Protein AF-A8WLN1-F1 (afdb_monomer_lite)

Foldseek 3Di:
DVVVVVVVVVPDPDAFQEAQEAEQDDPLRNVVSVVVQVVSVVVVHDRHPYDYDDHDDPPPLVVLVVPFDLDLVSLCVSCVVLVVVLVVSLVVCVVPVVVLVVLLVSLGQEYEYAPSNCSSVVSCVSSVHPHYHHDDPDPPVVVSVVSD

Radius of gyration: 19.19 Å; chains: 1; bounding box: 50×28×62 Å

Structure (mmCIF, N/CA/C/O backbone):
data_AF-A8WLN1-F1
#
_entry.id   AF-A8WLN1-F1
#
loop_
_atom_site.group_PDB
_atom_site.id
_atom_site.type_symbol
_atom_site.label_atom_id
_atom_site.label_alt_id
_atom_site.label_comp_id
_atom_site.label_asym_id
_atom_site.label_entity_id
_atom_site.label_seq_id
_atom_site.pdbx_PDB_ins_code
_atom_site.Cartn_x
_atom_site.Cartn_y
_atom_site.Cartn_z
_atom_site.occupancy
_atom_site.B_iso_or_equiv
_atom_site.auth_seq_id
_atom_site.auth_comp_id
_atom_site.auth_asym_id
_atom_site.auth_atom_id
_atom_site.pdbx_PDB_model_num
ATOM 1 N N . MET A 1 1 ? -31.084 10.919 34.856 1.00 65.94 1 MET A N 1
ATOM 2 C CA . MET A 1 1 ? -31.491 10.596 33.467 1.00 65.94 1 MET A CA 1
ATOM 3 C C . MET A 1 1 ? -30.705 11.387 32.425 1.00 65.94 1 MET A C 1
ATOM 5 O O . MET A 1 1 ? -30.048 10.749 31.623 1.00 65.94 1 MET A O 1
ATOM 9 N N . ILE A 1 2 ? -30.674 12.728 32.465 1.00 78.12 2 ILE A N 1
ATOM 10 C CA . ILE A 1 2 ? -29.935 13.559 31.482 1.00 78.12 2 ILE A CA 1
ATOM 11 C C . ILE A 1 2 ? -28.421 13.285 31.447 1.00 78.12 2 ILE A C 1
ATOM 13 O O . ILE A 1 2 ? -27.860 13.170 30.369 1.00 78.12 2 ILE A O 1
ATOM 17 N N . ILE A 1 3 ? -27.766 13.101 32.598 1.00 77.62 3 ILE A N 1
ATOM 18 C CA . ILE A 1 3 ? -26.322 12.788 32.654 1.00 77.62 3 ILE A CA 1
ATOM 19 C C . ILE A 1 3 ? -26.007 11.416 32.041 1.00 77.62 3 ILE A C 1
ATOM 21 O O . ILE A 1 3 ? -25.003 11.276 31.362 1.00 77.62 3 ILE A O 1
ATOM 25 N N . VAL A 1 4 ? -26.880 10.420 32.217 1.00 77.06 4 VAL A N 1
ATOM 26 C CA . VAL A 1 4 ? -26.728 9.087 31.600 1.00 77.06 4 VAL A CA 1
ATOM 27 C C . VAL A 1 4 ? -26.976 9.160 30.087 1.00 77.06 4 VAL A C 1
ATOM 29 O O . VAL A 1 4 ? -26.299 8.482 29.321 1.00 77.06 4 VAL A O 1
ATOM 32 N N . LEU A 1 5 ? -27.893 10.031 29.647 1.00 68.88 5 LEU A N 1
ATOM 33 C CA . LEU A 1 5 ? -28.145 10.325 28.232 1.00 68.88 5 LEU A CA 1
ATOM 34 C C . LEU A 1 5 ? -26.961 11.069 27.573 1.00 68.88 5 LEU A C 1
ATOM 36 O O . LEU A 1 5 ? -26.602 10.786 26.441 1.00 68.88 5 LEU A O 1
ATOM 40 N N . LEU A 1 6 ? -26.323 11.993 28.299 1.00 67.50 6 LEU A N 1
ATOM 41 C CA . LEU A 1 6 ? -25.119 12.703 27.854 1.00 67.50 6 LEU A CA 1
ATOM 42 C C . LEU A 1 6 ? -23.879 11.803 27.873 1.00 67.50 6 LEU A C 1
ATOM 44 O O . LEU A 1 6 ? -23.092 11.857 26.939 1.00 67.50 6 LEU A O 1
ATOM 48 N N . LEU A 1 7 ? -23.721 10.939 28.884 1.00 66.19 7 LEU A N 1
ATOM 49 C CA . LEU A 1 7 ? -22.638 9.952 28.911 1.00 66.19 7 LEU A CA 1
ATOM 50 C C . LEU A 1 7 ? -22.789 8.916 27.797 1.00 66.19 7 LEU A C 1
ATOM 52 O O . LEU A 1 7 ? -21.777 8.526 27.241 1.00 66.19 7 LEU A O 1
ATOM 56 N N . SER A 1 8 ? -24.013 8.500 27.449 1.00 62.78 8 SER A N 1
ATOM 57 C CA . SER A 1 8 ? -24.258 7.553 26.346 1.00 62.78 8 SER A CA 1
ATOM 58 C C . SER A 1 8 ? -23.969 8.139 24.960 1.00 62.78 8 SER A C 1
ATOM 60 O O . SER A 1 8 ? -23.574 7.390 24.074 1.00 62.78 8 SER A O 1
ATOM 62 N N . LEU A 1 9 ? -24.069 9.463 24.787 1.00 61.84 9 LEU A N 1
ATOM 63 C CA . LEU A 1 9 ? -23.611 10.166 23.578 1.00 61.84 9 LEU A CA 1
ATOM 64 C C . LEU A 1 9 ? -22.076 10.228 23.454 1.00 61.84 9 LEU A C 1
ATOM 66 O O . LEU A 1 9 ? -21.570 10.512 22.373 1.00 61.84 9 LEU A O 1
ATOM 70 N N . PHE A 1 10 ? -21.340 9.968 24.540 1.00 58.50 10 PHE A N 1
ATOM 71 C CA . PHE A 1 10 ? -19.873 9.957 24.582 1.00 58.50 10 PHE A CA 1
ATOM 72 C C . PHE A 1 10 ? -19.256 8.563 24.381 1.00 58.50 10 PHE A C 1
ATOM 74 O O . PHE A 1 10 ? -18.031 8.439 24.395 1.00 58.50 10 PHE A O 1
ATOM 81 N N . ILE A 1 11 ? -20.063 7.508 24.226 1.00 62.38 11 ILE A N 1
ATOM 82 C CA . ILE A 1 11 ? -19.558 6.131 24.159 1.00 62.38 11 ILE A CA 1
ATOM 83 C C . ILE A 1 11 ? -19.482 5.680 22.697 1.00 62.38 11 ILE A C 1
ATOM 85 O O . ILE A 1 11 ? -20.473 5.743 21.975 1.00 62.38 11 ILE A O 1
ATOM 89 N N . PHE A 1 12 ? -18.300 5.173 22.332 1.00 56.78 12 PHE A N 1
ATOM 90 C CA . PHE A 1 12 ? -17.922 4.507 21.076 1.00 56.78 12 PHE A CA 1
ATOM 91 C C . PHE A 1 12 ? -17.540 5.410 19.896 1.00 56.78 12 PHE A C 1
ATOM 93 O O . PHE A 1 12 ? -18.132 5.343 18.822 1.00 56.78 12 PHE A O 1
ATOM 100 N N . THR A 1 13 ? -16.462 6.185 20.047 1.00 64.12 13 THR A N 1
ATOM 101 C CA . THR A 1 13 ? -15.614 6.505 18.887 1.00 64.12 13 THR A CA 1
ATOM 102 C C . THR A 1 13 ? -14.497 5.464 18.817 1.00 64.12 13 THR A C 1
ATOM 104 O O . THR A 1 13 ? -13.418 5.671 19.372 1.00 64.12 13 THR A O 1
ATOM 107 N N . ASP A 1 14 ? -14.765 4.312 18.203 1.00 70.12 14 ASP A N 1
ATOM 108 C CA . ASP A 1 14 ? -13.694 3.358 17.919 1.00 70.12 14 ASP A CA 1
ATOM 109 C C . ASP A 1 14 ? -12.827 3.886 16.778 1.00 70.12 14 ASP A C 1
ATOM 111 O O . ASP A 1 14 ? -13.303 4.311 15.721 1.00 70.12 14 ASP A O 1
ATOM 115 N N . SER A 1 15 ? -11.528 3.899 17.033 1.00 82.75 15 SER A N 1
ATOM 116 C CA . SER A 1 15 ? -10.525 4.342 16.085 1.00 82.75 15 SER A CA 1
ATOM 117 C C . SER A 1 15 ? -10.226 3.209 15.108 1.00 82.75 15 SER A C 1
ATOM 119 O O . SER A 1 15 ? -9.780 2.139 15.522 1.00 82.75 15 SER A O 1
ATOM 121 N N . PHE A 1 16 ? -10.465 3.427 13.811 1.00 88.88 16 PHE A N 1
ATOM 122 C CA . PHE A 1 16 ? -10.114 2.431 12.797 1.00 88.88 16 PHE A CA 1
ATOM 123 C C . PHE A 1 16 ? -8.617 2.112 12.827 1.00 88.88 16 PHE A C 1
ATOM 125 O O . PHE A 1 16 ? -7.769 3.008 12.850 1.00 88.88 16 PHE A O 1
ATOM 132 N N . ARG A 1 17 ? -8.298 0.819 12.760 1.00 91.00 17 ARG A N 1
ATOM 133 C CA . ARG A 1 17 ? -6.946 0.312 12.528 1.00 91.00 17 ARG A CA 1
ATOM 134 C C . ARG A 1 17 ? -6.717 0.269 11.027 1.00 91.00 17 ARG A C 1
ATOM 136 O O . ARG A 1 17 ? -7.252 -0.596 10.336 1.00 91.00 17 ARG A O 1
ATOM 143 N N . ILE A 1 18 ? -5.958 1.232 10.518 1.00 93.75 18 ILE A N 1
ATOM 144 C CA . ILE A 1 18 ? -5.743 1.405 9.081 1.00 93.75 18 ILE A CA 1
ATOM 145 C C . ILE A 1 18 ? -4.319 0.976 8.732 1.00 93.75 18 ILE A C 1
ATOM 147 O O . ILE A 1 18 ? -3.355 1.485 9.303 1.00 93.75 18 ILE A O 1
ATOM 151 N N . LEU A 1 19 ? -4.190 0.055 7.777 1.00 93.69 19 LEU A N 1
ATOM 152 C CA . LEU A 1 19 ? -2.902 -0.356 7.224 1.00 93.69 19 LEU A CA 1
ATOM 153 C C . LEU A 1 19 ? -2.623 0.425 5.940 1.00 93.69 19 LEU A C 1
ATOM 155 O O . LEU A 1 19 ? -3.339 0.259 4.952 1.00 93.69 19 LEU A O 1
ATOM 159 N N . VAL A 1 20 ? -1.566 1.238 5.931 1.00 93.12 20 VAL A N 1
ATOM 160 C CA . VAL A 1 20 ? -1.127 1.986 4.744 1.00 93.12 20 VAL A CA 1
ATOM 161 C C . VAL A 1 20 ? 0.095 1.293 4.139 1.00 93.12 20 VAL A C 1
ATOM 163 O O . VAL A 1 20 ? 1.187 1.300 4.707 1.00 93.12 20 VAL A O 1
ATOM 166 N N . TYR A 1 21 ? -0.086 0.673 2.974 1.00 89.50 21 TYR A N 1
ATOM 167 C CA . TYR A 1 21 ? 0.974 -0.039 2.261 1.00 89.50 21 TYR A CA 1
ATOM 168 C C . TYR A 1 21 ? 1.778 0.908 1.362 1.00 89.50 21 TYR A C 1
ATOM 170 O O . TYR A 1 21 ? 1.227 1.456 0.408 1.00 89.50 21 TYR A O 1
ATOM 178 N N . SER A 1 22 ? 3.081 1.062 1.619 1.00 82.25 22 SER A N 1
ATOM 179 C CA . SER A 1 22 ? 3.943 2.010 0.894 1.00 82.25 22 SER A CA 1
ATOM 180 C C . SER A 1 22 ? 5.373 1.482 0.704 1.00 82.25 22 SER A C 1
ATOM 182 O O . SER A 1 22 ? 6.280 1.850 1.454 1.00 82.25 22 SER A O 1
ATOM 184 N N . PRO A 1 23 ? 5.640 0.600 -0.275 1.00 71.56 23 PRO A N 1
ATOM 185 C CA . PRO A 1 23 ? 7.009 0.251 -0.588 1.00 71.56 23 PRO A CA 1
ATOM 186 C C . PRO A 1 23 ? 7.658 1.402 -1.353 1.00 71.56 23 PRO A C 1
ATOM 188 O O . PRO A 1 23 ? 7.038 2.089 -2.167 1.00 71.56 23 PRO A O 1
ATOM 191 N N . ALA A 1 24 ? 8.932 1.630 -1.054 1.00 69.12 24 ALA A N 1
ATOM 192 C CA . ALA A 1 24 ? 9.685 2.735 -1.614 1.00 69.12 24 ALA A CA 1
ATOM 193 C C . ALA A 1 24 ? 10.017 2.469 -3.092 1.00 69.12 24 ALA A C 1
ATOM 195 O O . ALA A 1 24 ? 11.035 1.862 -3.413 1.00 69.12 24 ALA A O 1
ATOM 196 N N . PHE A 1 25 ? 9.124 2.917 -3.977 1.00 67.06 25 PHE A N 1
ATOM 197 C CA . PHE A 1 25 ? 9.249 2.799 -5.432 1.00 67.06 25 PHE A CA 1
ATOM 198 C C . PHE A 1 25 ? 9.720 4.107 -6.086 1.00 67.06 25 PHE A C 1
ATOM 200 O O . PHE A 1 25 ? 10.640 4.118 -6.900 1.00 67.06 25 PHE A O 1
ATOM 207 N N . ALA A 1 26 ? 9.094 5.225 -5.720 1.00 72.19 26 ALA A N 1
ATOM 208 C CA . ALA A 1 26 ? 9.411 6.549 -6.237 1.00 72.19 26 ALA A CA 1
ATOM 209 C C . ALA A 1 26 ? 9.044 7.608 -5.196 1.00 72.19 26 ALA A C 1
ATOM 211 O O . ALA A 1 26 ? 8.018 7.497 -4.527 1.00 72.19 26 ALA A O 1
ATOM 212 N N . GLY A 1 27 ? 9.860 8.660 -5.080 1.00 76.81 27 GLY A N 1
ATOM 213 C CA . GLY A 1 27 ? 9.715 9.653 -4.010 1.00 76.81 27 GLY A CA 1
ATOM 214 C C . GLY A 1 27 ? 8.334 10.313 -3.950 1.00 76.81 27 GLY A C 1
ATOM 215 O O . GLY A 1 27 ? 7.817 10.536 -2.861 1.00 76.81 27 GLY A O 1
ATOM 216 N N . SER A 1 28 ? 7.698 10.580 -5.097 1.00 81.56 28 SER A N 1
ATOM 217 C CA . SER A 1 28 ? 6.334 11.131 -5.146 1.00 81.56 28 SER A CA 1
ATOM 218 C C . SER A 1 28 ? 5.292 10.180 -4.553 1.00 81.56 28 SER A C 1
ATOM 220 O O . SER A 1 28 ? 4.460 10.610 -3.759 1.00 81.56 28 SER A O 1
ATOM 222 N N . HIS A 1 29 ? 5.374 8.896 -4.899 1.00 83.81 29 HIS A N 1
ATOM 223 C CA . HIS A 1 29 ? 4.476 7.841 -4.434 1.00 83.81 29 HIS A CA 1
ATOM 224 C C . HIS A 1 29 ? 4.640 7.599 -2.931 1.00 83.81 29 HIS A C 1
ATOM 226 O O . HIS A 1 29 ? 3.670 7.664 -2.177 1.00 83.81 29 HIS A O 1
ATOM 232 N N . THR A 1 30 ? 5.886 7.451 -2.469 1.00 82.62 30 THR A N 1
ATOM 233 C CA . THR A 1 30 ? 6.189 7.284 -1.043 1.00 82.62 30 THR A CA 1
ATOM 234 C C . THR A 1 30 ? 5.731 8.492 -0.226 1.00 82.62 30 THR A C 1
ATOM 236 O O . THR A 1 30 ? 5.112 8.323 0.820 1.00 82.62 30 THR A O 1
ATOM 239 N N . ASN A 1 31 ? 5.968 9.719 -0.710 1.00 87.75 31 ASN A N 1
ATOM 240 C CA . ASN A 1 31 ? 5.519 10.934 -0.024 1.00 87.75 31 ASN A CA 1
ATOM 241 C C . ASN A 1 31 ? 3.993 11.033 0.040 1.00 87.75 31 ASN A C 1
ATOM 243 O O . ASN A 1 31 ? 3.454 11.438 1.066 1.00 87.75 31 ASN A O 1
ATOM 247 N N . PHE A 1 32 ? 3.291 10.680 -1.037 1.00 90.19 32 PHE A N 1
ATOM 248 C CA . PHE A 1 32 ? 1.831 10.685 -1.065 1.00 90.19 32 PHE A CA 1
ATOM 249 C C . PHE A 1 32 ? 1.246 9.719 -0.027 1.00 90.19 32 PHE A C 1
ATOM 251 O O . PHE A 1 32 ? 0.400 10.116 0.774 1.00 90.19 32 PHE A O 1
ATOM 258 N N . MET A 1 33 ? 1.755 8.487 0.021 1.00 90.94 33 MET A N 1
ATOM 259 C CA . MET A 1 33 ? 1.306 7.483 0.987 1.00 90.94 33 MET A CA 1
ATOM 260 C C . MET A 1 33 ? 1.671 7.851 2.431 1.00 90.94 33 MET A C 1
ATOM 262 O O . MET A 1 33 ? 0.841 7.692 3.325 1.00 90.94 33 MET A O 1
ATOM 266 N N . ALA A 1 34 ? 2.861 8.416 2.662 1.00 89.38 34 ALA A N 1
ATOM 267 C CA . ALA A 1 34 ? 3.257 8.922 3.977 1.00 89.38 34 ALA A CA 1
ATOM 268 C C . ALA A 1 34 ? 2.317 10.037 4.462 1.00 89.38 34 ALA A C 1
ATOM 270 O O . ALA A 1 34 ? 1.866 10.013 5.602 1.00 89.38 34 ALA A O 1
ATOM 271 N N . ARG A 1 35 ? 1.926 10.967 3.579 1.00 92.00 35 ARG A N 1
ATOM 272 C CA . ARG A 1 35 ? 0.974 12.033 3.930 1.00 92.00 35 ARG A CA 1
ATOM 273 C C . ARG A 1 35 ? -0.408 11.500 4.285 1.00 92.00 35 ARG A C 1
ATOM 275 O O . ARG A 1 35 ? -1.022 12.030 5.205 1.00 92.00 35 ARG A O 1
ATOM 282 N N . ILE A 1 36 ? -0.878 10.451 3.605 1.00 92.81 36 ILE A N 1
ATOM 283 C CA . ILE A 1 36 ? -2.116 9.761 3.993 1.00 92.81 36 ILE A CA 1
ATOM 284 C C . ILE A 1 36 ? -1.977 9.195 5.413 1.00 92.81 36 ILE A C 1
ATOM 286 O O . ILE A 1 36 ? -2.844 9.442 6.249 1.00 92.81 36 ILE A O 1
ATOM 290 N N . ALA A 1 37 ? -0.888 8.478 5.702 1.00 91.56 37 ALA A N 1
ATOM 291 C CA . ALA A 1 37 ? -0.646 7.892 7.021 1.00 91.56 37 ALA A CA 1
ATOM 292 C C . ALA A 1 37 ? -0.561 8.954 8.137 1.00 91.56 37 ALA A C 1
ATOM 294 O O . ALA A 1 37 ? -1.159 8.775 9.204 1.00 91.56 37 ALA A O 1
ATOM 295 N N . ASP A 1 38 ? 0.120 10.074 7.878 1.00 92.00 38 ASP A N 1
ATOM 296 C CA . ASP A 1 38 ? 0.239 11.198 8.812 1.00 92.00 38 ASP A CA 1
ATOM 297 C C . ASP A 1 38 ? -1.134 11.817 9.104 1.00 92.00 38 ASP A C 1
ATOM 299 O O . ASP A 1 38 ? -1.530 11.914 10.263 1.00 92.00 38 ASP A O 1
ATOM 303 N N . THR A 1 39 ? -1.910 12.157 8.067 1.00 92.94 39 THR A N 1
ATOM 304 C CA . THR A 1 39 ? -3.246 12.760 8.229 1.00 92.94 39 THR A CA 1
ATOM 305 C C . THR A 1 39 ? -4.208 11.849 8.996 1.00 92.94 39 THR A C 1
ATOM 307 O O . THR A 1 39 ? -4.981 12.325 9.831 1.00 92.94 39 THR A O 1
ATOM 310 N N . LEU A 1 40 ? -4.169 10.537 8.746 1.00 91.38 40 LEU A N 1
ATOM 311 C CA . LEU A 1 40 ? -4.995 9.576 9.481 1.00 91.38 40 LEU A CA 1
ATOM 312 C C . LEU A 1 40 ? -4.599 9.524 10.959 1.00 91.38 40 LEU A C 1
ATOM 314 O O . LEU A 1 40 ? -5.467 9.587 11.830 1.00 91.38 40 LEU A O 1
ATOM 318 N N . THR A 1 41 ? -3.297 9.482 11.240 1.00 88.38 41 THR A N 1
ATOM 319 C CA . THR A 1 41 ? -2.771 9.479 12.610 1.00 88.38 41 THR A CA 1
ATOM 320 C C . THR A 1 41 ? -3.129 10.776 13.350 1.00 88.38 41 THR A C 1
ATOM 322 O O . THR A 1 41 ? -3.597 10.729 14.485 1.00 88.38 41 THR A O 1
ATOM 325 N N . GLU A 1 42 ? -2.989 11.936 12.700 1.00 88.88 42 GLU A N 1
ATOM 326 C CA . GLU A 1 42 ? -3.379 13.249 13.244 1.00 88.88 42 GLU A CA 1
ATOM 327 C C . GLU A 1 42 ? -4.882 13.347 13.548 1.00 88.88 42 GLU A C 1
ATOM 329 O O . GLU A 1 42 ? -5.282 14.026 14.492 1.00 88.88 42 GLU A O 1
ATOM 334 N N . SER A 1 43 ? -5.717 12.629 12.792 1.00 87.38 43 SER A N 1
ATOM 335 C CA . SER A 1 43 ? -7.174 12.600 12.977 1.00 87.38 43 SER A CA 1
ATOM 336 C C . SER A 1 43 ? -7.632 11.701 14.138 1.00 87.38 43 SER A C 1
ATOM 338 O O . SER A 1 43 ? -8.832 11.546 14.357 1.00 87.38 43 SER A O 1
ATOM 340 N N . GLY A 1 44 ? -6.702 11.103 14.892 1.00 82.50 44 GLY A N 1
ATOM 341 C CA . GLY A 1 44 ? -7.007 10.205 16.009 1.00 82.50 44 GLY A CA 1
ATOM 342 C C . GLY A 1 44 ? -7.193 8.742 15.599 1.00 82.50 44 GLY A C 1
ATOM 343 O O . GLY A 1 44 ? -7.622 7.927 16.425 1.00 82.50 44 GLY A O 1
ATOM 344 N N . HIS A 1 45 ? -6.860 8.382 14.352 1.00 82.25 45 HIS A N 1
ATOM 345 C CA . HIS A 1 45 ? -6.737 6.976 13.987 1.00 82.25 45 HIS A CA 1
ATOM 346 C C . HIS A 1 45 ? -5.505 6.348 14.649 1.00 82.25 45 HIS A C 1
ATOM 348 O O . HIS A 1 45 ? -4.495 7.024 14.861 1.00 82.25 45 HIS A O 1
ATOM 354 N N . ASN A 1 46 ? -5.585 5.060 15.002 1.00 71.88 46 ASN A N 1
ATOM 355 C CA . ASN A 1 46 ? -4.429 4.328 15.513 1.00 71.88 46 ASN A CA 1
ATOM 356 C C . ASN A 1 46 ? -3.260 4.498 14.543 1.00 71.88 46 ASN A C 1
ATOM 358 O O . ASN A 1 46 ? -3.476 4.547 13.329 1.00 71.88 46 ASN A O 1
ATOM 362 N N . LYS A 1 47 ? -2.041 4.608 15.097 1.00 64.31 47 LYS A N 1
ATOM 363 C CA . LYS A 1 47 ? -0.817 4.853 14.328 1.00 64.31 47 LYS A CA 1
ATOM 364 C C . LYS A 1 47 ? -0.831 3.954 13.101 1.00 64.31 47 LYS A C 1
ATOM 366 O O . LYS A 1 47 ? -0.758 2.734 13.230 1.00 64.31 47 LYS A O 1
ATOM 371 N N . SER A 1 48 ? -0.980 4.577 11.936 1.00 63.16 48 SER A N 1
ATOM 372 C CA . SER A 1 48 ? -0.994 3.850 10.677 1.00 63.16 48 SER A CA 1
ATOM 373 C C . SER A 1 48 ? 0.373 3.189 10.560 1.00 63.16 48 SER A C 1
ATOM 375 O O . SER A 1 48 ? 1.391 3.884 10.519 1.00 63.16 48 SER A O 1
ATOM 377 N N . GLU A 1 49 ? 0.424 1.859 10.612 1.00 66.31 49 GLU A N 1
ATOM 378 C CA . GLU A 1 49 ? 1.688 1.158 10.426 1.00 66.31 49 GLU A CA 1
ATOM 379 C C . GLU A 1 49 ? 2.077 1.296 8.962 1.00 66.31 49 GLU A C 1
ATOM 381 O O . GLU A 1 49 ? 1.551 0.628 8.073 1.00 66.31 49 GLU A O 1
ATOM 386 N N . GLU A 1 50 ? 2.980 2.240 8.714 1.00 66.31 50 GLU A N 1
ATOM 387 C CA . GLU A 1 50 ? 3.616 2.384 7.422 1.00 66.31 50 GLU A CA 1
ATOM 388 C C . GLU A 1 50 ? 4.567 1.204 7.240 1.00 66.31 50 GLU A C 1
ATOM 390 O O . GLU A 1 50 ? 5.616 1.110 7.886 1.00 66.31 50 GLU A O 1
ATOM 395 N N . MET A 1 51 ? 4.204 0.286 6.349 1.00 66.31 51 MET A N 1
ATOM 396 C CA . MET A 1 51 ? 5.088 -0.819 6.025 1.00 66.31 51 MET A CA 1
ATOM 397 C C . MET A 1 51 ? 6.175 -0.357 5.054 1.00 66.31 51 MET A C 1
ATOM 399 O O . MET A 1 51 ? 5.961 -0.304 3.842 1.00 66.31 51 MET A O 1
ATOM 403 N N . LYS A 1 52 ? 7.354 -0.058 5.605 1.00 63.56 52 LYS A N 1
ATOM 404 C CA . LYS A 1 52 ? 8.563 0.273 4.846 1.00 63.56 52 LYS A CA 1
ATOM 405 C C . LYS A 1 52 ? 9.311 -1.004 4.492 1.00 63.56 52 LYS A C 1
ATOM 407 O O . LYS A 1 52 ? 9.850 -1.677 5.365 1.00 63.56 52 LYS A O 1
ATOM 412 N N . LEU A 1 53 ? 9.335 -1.331 3.206 1.00 64.25 53 LEU A N 1
ATOM 413 C CA . LEU A 1 53 ? 10.288 -2.294 2.654 1.00 64.25 53 LEU A CA 1
ATOM 414 C C . LEU A 1 53 ? 11.561 -1.548 2.242 1.00 64.25 53 LEU A C 1
ATOM 416 O O . LEU A 1 53 ? 11.490 -0.354 1.937 1.00 64.25 53 LEU A O 1
ATOM 420 N N . ASP A 1 54 ? 12.701 -2.246 2.238 1.00 62.75 54 ASP A N 1
ATOM 421 C CA . ASP A 1 54 ? 13.988 -1.664 1.850 1.00 62.75 54 ASP A CA 1
ATOM 422 C C . ASP A 1 54 ? 13.863 -0.892 0.527 1.00 62.75 54 ASP A C 1
ATOM 424 O O . ASP A 1 54 ? 13.274 -1.410 -0.433 1.00 62.75 54 ASP A O 1
ATOM 428 N N . PRO A 1 55 ? 14.385 0.346 0.459 1.00 56.19 55 PRO A N 1
ATOM 429 C CA . PRO A 1 55 ? 14.285 1.155 -0.740 1.00 56.19 55 PRO A CA 1
ATOM 430 C C . PRO A 1 55 ? 15.078 0.498 -1.860 1.00 56.19 55 PRO A C 1
ATOM 432 O O . PRO A 1 55 ? 16.297 0.354 -1.775 1.00 56.19 55 PRO A O 1
ATOM 435 N N . ILE A 1 56 ? 14.383 0.124 -2.932 1.00 58.78 56 ILE A N 1
ATOM 436 C CA . ILE A 1 56 ? 15.040 -0.269 -4.171 1.00 58.78 56 ILE A CA 1
ATOM 437 C C . ILE A 1 56 ? 15.045 0.970 -5.057 1.00 58.78 56 ILE A C 1
ATOM 439 O O . ILE A 1 56 ? 14.011 1.389 -5.571 1.00 58.78 56 ILE A O 1
ATOM 443 N N . THR A 1 57 ? 16.207 1.608 -5.161 1.00 56.38 57 THR A N 1
ATOM 444 C CA . THR A 1 57 ? 16.357 2.887 -5.850 1.00 56.38 57 THR A CA 1
ATOM 445 C C . THR A 1 57 ? 16.219 2.727 -7.360 1.00 56.38 57 THR A C 1
ATOM 447 O O . THR A 1 57 ? 16.837 1.871 -7.994 1.00 56.38 57 THR A O 1
ATOM 450 N N . VAL A 1 58 ? 15.393 3.591 -7.946 1.00 59.25 58 VAL A N 1
ATOM 451 C CA . VAL A 1 58 ? 15.062 3.620 -9.378 1.00 59.25 58 VAL A CA 1
ATOM 452 C C . VAL A 1 58 ? 15.644 4.888 -10.011 1.00 59.25 58 VAL A C 1
ATOM 454 O O . VAL A 1 58 ? 15.088 5.491 -10.929 1.00 59.25 58 VAL A O 1
ATOM 457 N N . ASP A 1 59 ? 16.793 5.320 -9.499 1.00 56.81 59 ASP A N 1
ATOM 458 C CA . ASP A 1 59 ? 17.298 6.686 -9.675 1.00 56.81 59 ASP A CA 1
ATOM 459 C C . ASP A 1 59 ? 17.749 6.984 -11.118 1.00 56.81 59 ASP A C 1
ATOM 461 O O . ASP A 1 59 ? 17.997 8.133 -11.474 1.00 56.81 59 ASP A O 1
ATOM 465 N N . ASN A 1 60 ? 17.793 5.966 -11.986 1.00 54.47 60 ASN A N 1
ATOM 466 C CA . ASN A 1 60 ? 18.255 6.090 -13.369 1.00 54.47 60 ASN A CA 1
ATOM 467 C C . ASN A 1 60 ? 17.139 6.032 -14.436 1.00 54.47 60 ASN A C 1
ATOM 469 O O . ASN A 1 60 ? 17.425 6.098 -15.632 1.00 54.47 60 ASN A O 1
ATOM 473 N N . ILE A 1 61 ? 15.860 5.904 -14.055 1.00 60.06 61 ILE A N 1
ATOM 474 C CA . ILE A 1 61 ? 14.775 5.745 -15.048 1.00 60.06 61 ILE A CA 1
ATOM 475 C C . ILE A 1 61 ? 14.236 7.094 -15.539 1.00 60.06 61 ILE A C 1
ATOM 477 O O . ILE A 1 61 ? 13.812 7.201 -16.689 1.00 60.06 61 ILE A O 1
ATOM 481 N N . THR A 1 62 ? 14.341 8.164 -14.746 1.00 60.94 62 THR A N 1
ATOM 482 C CA . THR A 1 62 ? 13.823 9.499 -15.106 1.00 60.94 62 THR A CA 1
ATOM 483 C C . THR A 1 62 ? 14.416 10.039 -16.410 1.00 60.94 62 THR A C 1
ATOM 485 O O . THR A 1 62 ? 13.692 10.605 -17.223 1.00 60.94 62 THR A O 1
ATOM 488 N N . ALA A 1 63 ? 15.710 9.816 -16.664 1.00 65.06 63 ALA A N 1
ATOM 489 C CA . ALA A 1 63 ? 16.344 10.197 -17.931 1.00 65.06 63 ALA A CA 1
ATOM 490 C C . ALA A 1 63 ? 15.798 9.389 -19.124 1.00 65.06 63 ALA A C 1
ATOM 492 O O . ALA A 1 63 ? 15.664 9.912 -20.229 1.00 65.06 63 ALA A O 1
ATOM 493 N N . THR A 1 64 ? 15.423 8.130 -18.891 1.00 65.88 64 THR A N 1
ATOM 494 C CA . THR A 1 64 ? 14.872 7.238 -19.918 1.00 65.88 64 THR A CA 1
ATOM 495 C C . THR A 1 64 ? 13.492 7.709 -20.378 1.00 65.88 64 THR A C 1
ATOM 497 O O . THR A 1 64 ? 13.211 7.654 -21.572 1.00 65.88 64 THR A O 1
ATOM 500 N N . TYR A 1 65 ? 12.669 8.271 -19.482 1.00 68.12 65 TYR A N 1
ATOM 501 C CA . TYR A 1 65 ? 11.369 8.854 -19.850 1.00 68.12 65 TYR A CA 1
ATOM 502 C C . TYR A 1 65 ? 11.479 9.972 -20.896 1.00 68.12 65 TYR A C 1
ATOM 504 O O . TYR A 1 65 ? 10.601 10.094 -21.745 1.00 68.12 65 TYR A O 1
ATOM 512 N N . TRP A 1 66 ? 12.549 10.772 -20.870 1.00 71.62 66 TRP A N 1
ATOM 513 C CA . TRP A 1 66 ? 12.708 11.910 -21.784 1.00 71.62 66 TRP A CA 1
ATOM 514 C C . TRP A 1 66 ? 13.151 11.521 -23.196 1.00 71.62 66 TRP A C 1
ATOM 516 O O . TRP A 1 66 ? 12.886 12.257 -24.144 1.00 71.62 66 TRP A O 1
ATOM 526 N N . HIS A 1 67 ? 13.821 10.380 -23.351 1.00 74.12 67 HIS A N 1
ATOM 527 C CA . HIS A 1 67 ? 14.386 9.942 -24.633 1.00 74.12 67 HIS A CA 1
ATOM 528 C C . HIS A 1 67 ? 13.588 8.829 -25.306 1.00 74.12 67 HIS A C 1
ATOM 530 O O . HIS A 1 67 ? 13.941 8.380 -26.399 1.00 74.12 67 HIS A O 1
ATOM 536 N N . ILE A 1 68 ? 12.523 8.366 -24.661 1.00 71.19 68 ILE A N 1
ATOM 537 C CA . ILE A 1 68 ? 11.779 7.226 -25.149 1.00 71.19 68 ILE A CA 1
ATOM 538 C C . ILE A 1 68 ? 10.767 7.595 -26.224 1.00 71.19 68 ILE A C 1
ATOM 540 O O . ILE A 1 68 ? 10.106 8.630 -26.196 1.00 71.19 68 ILE A O 1
ATOM 544 N N . THR A 1 69 ? 10.626 6.695 -27.188 1.00 75.00 69 THR A N 1
ATOM 545 C CA . THR A 1 69 ? 9.606 6.809 -28.223 1.00 75.00 69 THR A CA 1
ATOM 546 C C . THR A 1 69 ? 8.271 6.291 -27.695 1.00 75.00 69 THR A C 1
ATOM 548 O O . THR A 1 69 ? 8.190 5.184 -27.164 1.00 75.00 69 THR A O 1
ATOM 551 N N . VAL A 1 70 ? 7.209 7.086 -27.851 1.00 74.88 70 VAL A N 1
ATOM 552 C CA . VAL A 1 70 ? 5.849 6.707 -27.438 1.00 74.88 70 VAL A CA 1
ATOM 553 C C . VAL A 1 70 ? 5.293 5.679 -28.424 1.00 74.88 70 VAL A C 1
ATOM 555 O O . VAL A 1 70 ? 4.679 6.005 -29.435 1.00 74.88 70 VAL A O 1
ATOM 558 N N . ASN A 1 71 ? 5.576 4.413 -28.151 1.00 80.50 71 ASN A N 1
ATOM 559 C CA . ASN A 1 71 ? 5.022 3.243 -28.822 1.00 80.50 71 ASN A CA 1
ATOM 560 C C . ASN A 1 71 ? 4.955 2.083 -27.816 1.00 80.50 71 ASN A C 1
ATOM 562 O O . ASN A 1 71 ? 5.463 2.196 -26.702 1.00 80.50 71 ASN A O 1
ATOM 566 N N . SER A 1 72 ? 4.358 0.957 -28.204 1.00 78.06 72 SER A N 1
ATOM 567 C CA . SER A 1 72 ? 4.191 -0.197 -27.310 1.00 78.06 72 SER A CA 1
ATOM 568 C C . SER A 1 72 ? 5.513 -0.765 -26.777 1.00 78.06 72 SER A C 1
ATOM 570 O O . SER A 1 72 ? 5.589 -1.149 -25.615 1.00 78.06 72 SER A O 1
ATOM 572 N N . LYS A 1 73 ? 6.581 -0.781 -27.587 1.00 78.38 73 LYS A N 1
ATOM 573 C CA . LYS A 1 73 ? 7.907 -1.255 -27.149 1.00 78.38 73 LYS A CA 1
ATOM 574 C C . LYS A 1 73 ? 8.556 -0.291 -26.155 1.00 78.38 73 LYS A C 1
ATOM 576 O O . LYS A 1 73 ? 9.129 -0.738 -25.168 1.00 78.38 73 LYS A O 1
ATOM 581 N N . GLY A 1 74 ? 8.435 1.011 -26.407 1.00 74.50 74 GLY A N 1
ATOM 582 C CA . GLY A 1 74 ? 8.877 2.065 -25.504 1.00 74.50 74 GLY A CA 1
ATOM 583 C C . GLY A 1 74 ? 8.150 1.973 -24.164 1.00 74.50 74 GLY A C 1
ATOM 584 O O . GLY A 1 74 ? 8.791 1.802 -23.130 1.00 74.50 74 GLY A O 1
ATOM 585 N N . GLY A 1 75 ? 6.815 1.958 -24.192 1.00 73.19 75 GLY A N 1
ATOM 586 C CA . GLY A 1 75 ? 5.979 1.778 -23.002 1.00 73.19 75 GLY A CA 1
ATOM 587 C C . GLY A 1 75 ? 6.391 0.557 -22.179 1.00 73.19 75 GLY A C 1
ATOM 588 O O . GLY A 1 75 ? 6.719 0.693 -21.002 1.00 73.19 75 GLY A O 1
ATOM 589 N N . HIS A 1 76 ? 6.511 -0.614 -22.814 1.00 75.19 76 HIS A N 1
ATOM 590 C CA . HIS A 1 76 ? 6.947 -1.829 -22.124 1.00 75.19 76 HIS A CA 1
ATOM 591 C C . HIS A 1 76 ? 8.338 -1.670 -21.486 1.00 75.19 76 HIS A C 1
ATOM 593 O O . HIS A 1 76 ? 8.541 -2.095 -20.348 1.00 75.19 76 HIS A O 1
ATOM 599 N N .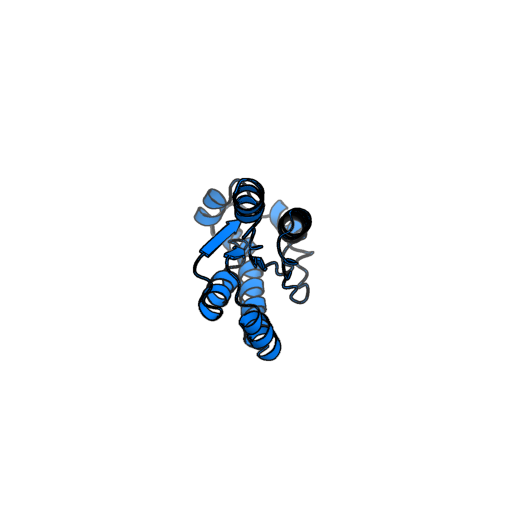 SER A 1 77 ? 9.301 -1.050 -22.172 1.00 74.31 77 SER A N 1
ATOM 600 C CA . SER A 1 77 ? 10.648 -0.867 -21.612 1.00 74.31 77 SER A CA 1
ATOM 6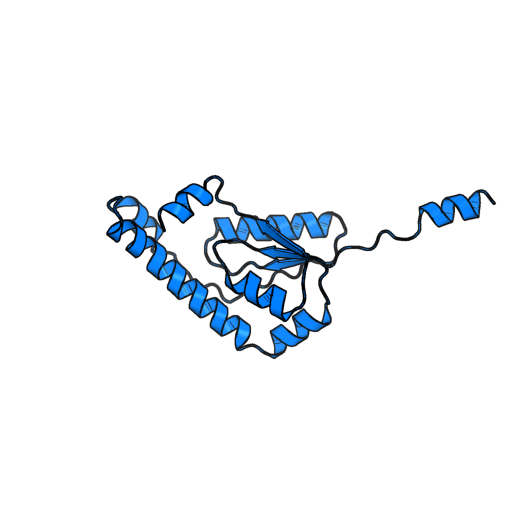01 C C . SER A 1 77 ? 10.708 0.114 -20.429 1.00 74.31 77 SER A C 1
ATOM 603 O O . SER A 1 77 ? 11.618 0.001 -19.611 1.00 74.31 77 SER A O 1
ATOM 605 N N . LEU A 1 78 ? 9.732 1.023 -20.279 1.00 73.81 78 LEU A N 1
ATOM 606 C CA . LEU A 1 78 ? 9.616 1.887 -19.090 1.00 73.81 78 LEU A CA 1
ATOM 607 C C . LEU A 1 78 ? 9.090 1.132 -17.877 1.00 73.81 78 LEU A C 1
ATOM 609 O O . LEU A 1 78 ? 9.566 1.351 -16.764 1.00 73.81 78 LEU A O 1
ATOM 613 N N . PHE A 1 79 ? 8.095 0.269 -18.084 1.00 75.56 79 PHE A N 1
ATOM 614 C CA . PHE A 1 79 ? 7.403 -0.406 -16.989 1.00 75.56 79 PHE A CA 1
ATOM 615 C C . PHE A 1 79 ? 8.007 -1.763 -16.631 1.00 75.56 79 PHE A C 1
ATOM 617 O O . PHE A 1 79 ? 7.755 -2.262 -15.540 1.00 75.56 79 PHE A O 1
ATOM 624 N N . GLU A 1 80 ? 8.860 -2.349 -17.475 1.00 77.69 80 GLU A N 1
ATOM 625 C CA . GLU A 1 80 ? 9.541 -3.610 -17.159 1.00 77.69 80 GLU A CA 1
ATOM 626 C C . GLU A 1 80 ? 10.376 -3.535 -15.862 1.00 77.69 80 GLU A C 1
ATOM 628 O O . GLU A 1 80 ? 10.233 -4.433 -15.024 1.00 77.69 80 GLU A O 1
ATOM 633 N N . PRO A 1 81 ? 11.207 -2.499 -15.621 1.00 75.25 81 PRO A N 1
ATOM 634 C CA . PRO A 1 81 ? 11.922 -2.368 -14.354 1.00 75.25 81 PRO A CA 1
ATOM 635 C C . PRO A 1 81 ? 10.961 -2.235 -13.173 1.00 75.25 81 PRO A C 1
ATOM 637 O O . PRO A 1 81 ? 11.139 -2.915 -12.168 1.00 75.25 81 PRO A O 1
ATOM 640 N N . VAL A 1 82 ? 9.905 -1.430 -13.324 1.00 76.06 82 VAL A N 1
ATOM 641 C CA . VAL A 1 82 ? 8.855 -1.245 -12.309 1.00 76.06 82 VAL A CA 1
ATOM 642 C C . VAL A 1 82 ? 8.200 -2.578 -11.957 1.00 76.06 82 VAL A C 1
ATOM 644 O O . VAL A 1 82 ? 8.084 -2.924 -10.788 1.00 76.06 82 VAL A O 1
ATOM 647 N N . HIS A 1 83 ? 7.848 -3.378 -12.962 1.00 79.88 83 HIS A N 1
ATOM 648 C CA . HIS A 1 83 ? 7.262 -4.697 -12.769 1.00 79.88 83 HIS A CA 1
ATOM 649 C C . HIS A 1 83 ? 8.209 -5.643 -12.019 1.00 79.88 83 HIS A C 1
ATOM 651 O O . HIS A 1 83 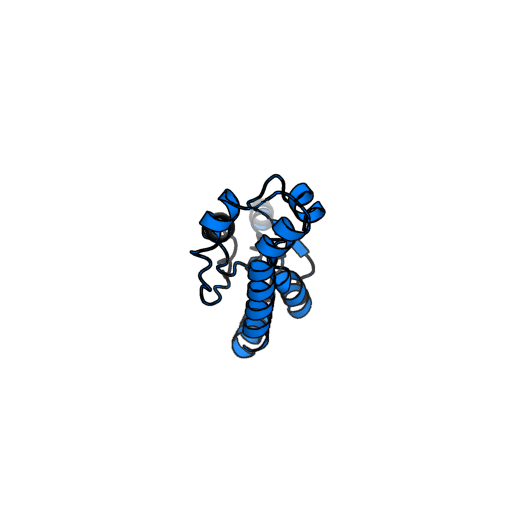? 7.800 -6.283 -11.048 1.00 79.88 83 HIS A O 1
ATOM 657 N N . LYS A 1 84 ? 9.483 -5.718 -12.432 1.00 80.06 84 LYS A N 1
ATOM 658 C CA . LYS A 1 84 ? 10.496 -6.552 -11.761 1.00 80.06 84 LYS A CA 1
ATOM 659 C C . LYS A 1 84 ? 10.674 -6.150 -10.300 1.00 80.06 84 LYS A C 1
ATOM 661 O O . LYS A 1 84 ? 10.725 -7.024 -9.436 1.00 80.06 84 LYS A O 1
ATOM 666 N N . LEU A 1 85 ? 10.715 -4.846 -10.034 1.00 77.44 85 LEU A N 1
ATOM 667 C CA . LEU A 1 85 ? 10.808 -4.290 -8.688 1.00 77.44 85 LEU A CA 1
ATOM 668 C C . LEU A 1 85 ? 9.604 -4.688 -7.844 1.00 77.44 85 LEU A C 1
ATOM 670 O O . LEU A 1 85 ? 9.787 -5.274 -6.782 1.00 77.44 85 LEU A O 1
ATOM 674 N N . THR A 1 86 ? 8.387 -4.482 -8.349 1.00 79.69 86 THR A N 1
ATOM 675 C CA . THR A 1 86 ? 7.163 -4.885 -7.650 1.00 79.69 86 THR A CA 1
ATOM 676 C C . THR A 1 86 ? 7.185 -6.375 -7.319 1.00 79.69 86 THR A C 1
ATOM 678 O O . THR A 1 86 ? 6.956 -6.747 -6.171 1.00 79.69 86 THR A O 1
ATOM 681 N N . VAL A 1 87 ? 7.543 -7.245 -8.271 1.00 84.50 87 VAL A N 1
ATOM 682 C CA . VAL A 1 87 ? 7.643 -8.698 -8.035 1.00 84.50 87 VAL A CA 1
ATOM 683 C C . VAL A 1 87 ? 8.674 -9.032 -6.953 1.00 84.50 87 VAL A C 1
ATOM 685 O O . VAL A 1 87 ? 8.422 -9.901 -6.114 1.00 84.50 87 VAL A O 1
ATOM 688 N N . GLN A 1 88 ? 9.829 -8.369 -6.949 1.00 83.81 88 GLN A N 1
ATOM 689 C CA . GLN A 1 88 ? 10.855 -8.582 -5.932 1.00 83.81 88 GLN A CA 1
ATOM 690 C C . GLN A 1 88 ? 10.384 -8.116 -4.549 1.00 83.81 88 GLN A C 1
ATOM 692 O O . GLN A 1 88 ? 10.517 -8.868 -3.584 1.00 83.81 88 GLN A O 1
ATOM 697 N N . SER A 1 89 ? 9.761 -6.939 -4.455 1.00 81.44 89 SER A N 1
ATOM 698 C CA . SER A 1 89 ? 9.168 -6.434 -3.214 1.00 81.44 89 SER A CA 1
ATOM 699 C C . SER A 1 89 ? 8.085 -7.374 -2.681 1.00 81.44 89 SER A C 1
ATOM 701 O O . SER A 1 89 ? 8.070 -7.659 -1.483 1.00 81.44 89 SER A O 1
ATOM 703 N N . CYS A 1 90 ? 7.234 -7.935 -3.554 1.00 87.56 90 CYS A N 1
ATOM 704 C CA . CYS A 1 90 ? 6.277 -8.980 -3.177 1.00 87.56 90 CYS A CA 1
ATOM 705 C C . CYS A 1 90 ? 6.990 -10.176 -2.531 1.00 87.56 90 CYS A C 1
ATOM 707 O O . CYS A 1 90 ? 6.583 -10.645 -1.471 1.00 87.56 90 CYS A O 1
ATOM 709 N N . ARG A 1 91 ? 8.051 -10.690 -3.169 1.00 88.69 91 ARG A N 1
ATOM 710 C CA . ARG A 1 91 ? 8.784 -11.863 -2.669 1.00 88.69 91 ARG A CA 1
ATOM 711 C C . ARG A 1 91 ? 9.425 -11.591 -1.314 1.00 88.69 91 ARG A C 1
ATOM 713 O O . ARG A 1 91 ? 9.264 -12.415 -0.420 1.00 88.69 91 ARG A O 1
ATOM 720 N N . SER A 1 92 ? 10.087 -10.445 -1.149 1.00 86.31 92 SER A N 1
ATOM 721 C CA . SER A 1 92 ? 10.672 -10.048 0.137 1.00 86.31 92 SER A CA 1
ATOM 722 C C . SER A 1 92 ? 9.614 -9.970 1.234 1.00 86.31 92 SER A C 1
ATOM 724 O O . SER A 1 92 ? 9.804 -10.563 2.293 1.00 86.31 92 SER A O 1
ATOM 726 N N . LEU A 1 93 ? 8.474 -9.329 0.961 1.00 88.12 93 LEU A N 1
ATOM 727 C CA . LEU A 1 93 ? 7.371 -9.225 1.915 1.00 88.12 93 LEU A CA 1
ATOM 728 C C . LEU A 1 93 ? 6.893 -10.603 2.389 1.00 88.12 93 LEU A C 1
ATOM 730 O O . LEU A 1 93 ? 6.851 -10.865 3.586 1.00 88.12 93 LEU A O 1
ATOM 734 N N . PHE A 1 94 ? 6.564 -11.497 1.452 1.00 91.44 94 PHE A N 1
ATOM 735 C CA . PHE A 1 94 ? 6.018 -12.813 1.792 1.00 91.44 94 PHE A CA 1
ATOM 736 C C . PHE A 1 94 ? 7.065 -13.812 2.301 1.00 91.44 94 PHE A C 1
ATOM 738 O O . PHE A 1 94 ? 6.696 -14.846 2.853 1.00 91.44 94 PHE A O 1
ATOM 745 N N . SER A 1 95 ? 8.357 -13.515 2.146 1.00 91.69 95 SER A N 1
ATOM 746 C CA . SER A 1 95 ? 9.435 -14.288 2.771 1.00 91.69 95 SER A CA 1
ATOM 747 C C . SER A 1 95 ? 9.622 -13.970 4.258 1.00 91.69 95 SER A C 1
ATOM 749 O O . SER A 1 95 ? 10.170 -14.790 4.991 1.00 91.69 95 SER A O 1
ATOM 751 N N . ASN A 1 96 ? 9.148 -12.807 4.717 1.00 91.00 96 ASN A N 1
ATOM 752 C CA . ASN A 1 96 ? 9.295 -12.365 6.098 1.00 91.00 96 ASN A CA 1
ATOM 753 C C . ASN A 1 96 ? 8.082 -12.798 6.939 1.00 91.00 96 ASN A C 1
ATOM 755 O O . ASN A 1 96 ? 7.118 -12.051 7.111 1.00 91.00 96 ASN A O 1
ATOM 759 N N . SER A 1 97 ? 8.122 -14.024 7.466 1.00 92.19 97 SER A N 1
ATOM 760 C CA . SER A 1 97 ? 7.028 -14.573 8.276 1.00 92.19 97 SER A CA 1
ATOM 761 C C . SER A 1 97 ? 6.791 -13.806 9.579 1.00 92.19 97 SER A C 1
ATOM 763 O O . SER A 1 97 ? 5.647 -13.671 9.995 1.00 92.19 97 SER A O 1
ATOM 765 N N . GLU A 1 98 ? 7.843 -13.283 10.214 1.00 92.62 98 GLU A N 1
ATOM 766 C CA . GLU A 1 98 ? 7.736 -12.512 11.463 1.00 92.62 98 GLU A CA 1
ATOM 767 C C . GLU A 1 98 ? 6.929 -11.223 11.260 1.00 92.62 98 GLU A C 1
ATOM 769 O O . GLU A 1 98 ? 6.020 -10.910 12.035 1.00 92.62 98 GLU A O 1
ATOM 774 N N . LEU A 1 99 ? 7.201 -10.517 10.160 1.00 89.94 99 LEU A N 1
ATOM 775 C CA . LEU A 1 99 ? 6.433 -9.346 9.752 1.00 89.94 99 LEU A CA 1
ATOM 776 C C . LEU A 1 99 ? 4.968 -9.707 9.487 1.00 89.94 99 LEU A C 1
ATOM 778 O O . LEU A 1 99 ? 4.073 -9.020 9.972 1.00 89.94 99 LEU A O 1
ATOM 782 N N . LEU A 1 100 ? 4.703 -10.796 8.760 1.00 92.38 100 LEU A N 1
ATOM 783 C CA . LEU A 1 100 ? 3.331 -11.220 8.465 1.00 92.38 100 LEU A CA 1
ATOM 784 C C . LEU A 1 100 ? 2.532 -11.565 9.728 1.00 92.38 100 LEU A C 1
ATOM 786 O O . LEU A 1 100 ? 1.357 -11.207 9.806 1.00 92.38 100 LEU A O 1
ATOM 790 N N . GLU A 1 101 ? 3.144 -12.224 10.715 1.00 93.00 101 GLU A N 1
ATOM 791 C CA . GLU A 1 101 ? 2.475 -12.506 11.991 1.00 93.00 101 GLU A CA 1
ATOM 792 C C . GLU A 1 101 ? 2.219 -11.226 12.793 1.00 93.00 101 GLU A C 1
ATOM 794 O O . GLU A 1 101 ? 1.129 -11.055 13.340 1.00 93.00 101 GLU A O 1
ATOM 799 N N . THR A 1 102 ? 3.173 -10.290 12.792 1.00 91.56 102 THR A N 1
ATOM 800 C CA . THR A 1 102 ? 3.010 -8.981 13.443 1.00 91.56 102 THR A CA 1
ATOM 801 C C . THR A 1 102 ? 1.838 -8.211 12.840 1.00 91.56 102 THR A C 1
ATOM 803 O O . THR A 1 102 ? 0.962 -7.746 13.566 1.00 91.56 102 THR A O 1
ATOM 806 N N . LEU A 1 103 ? 1.761 -8.136 11.510 1.00 92.50 103 LEU A N 1
ATOM 807 C CA . LEU A 1 103 ? 0.659 -7.473 10.812 1.00 92.50 103 LEU A CA 1
ATOM 808 C C . LEU A 1 103 ? -0.679 -8.176 11.072 1.00 92.50 103 LEU A C 1
ATOM 810 O O . LEU A 1 103 ? -1.707 -7.528 11.245 1.00 92.50 103 LEU A O 1
ATOM 814 N N . ARG A 1 104 ? -0.691 -9.512 11.127 1.00 92.50 104 ARG A N 1
ATOM 815 C CA . ARG A 1 104 ? -1.918 -10.267 11.403 1.00 92.50 104 ARG A CA 1
ATOM 816 C C . ARG A 1 104 ? -2.440 -10.012 12.815 1.00 92.50 104 ARG A C 1
ATOM 818 O O . ARG A 1 104 ? -3.651 -9.904 12.986 1.00 92.50 104 ARG A O 1
ATOM 825 N N . ALA A 1 105 ? -1.553 -9.888 13.801 1.00 92.19 105 ALA A N 1
ATOM 826 C CA . ALA A 1 105 ? -1.924 -9.647 15.194 1.00 92.19 105 ALA A CA 1
ATOM 827 C C . ALA A 1 105 ? -2.632 -8.298 15.416 1.00 92.19 105 ALA A C 1
ATOM 829 O O . ALA A 1 105 ? -3.387 -8.158 16.375 1.00 92.19 105 ALA A O 1
ATOM 830 N N . HIS A 1 106 ? -2.420 -7.320 14.530 1.00 89.25 106 HIS A N 1
ATOM 831 C CA . HIS A 1 106 ? -3.038 -5.999 14.633 1.00 89.25 106 HIS A CA 1
ATOM 832 C C . HIS A 1 106 ? -4.487 -5.941 14.121 1.00 89.25 106 HIS A C 1
ATOM 834 O O . HIS A 1 106 ? -5.166 -4.972 14.437 1.00 89.25 106 HIS A O 1
ATOM 840 N N . GLU A 1 107 ? -4.972 -6.948 13.379 1.00 91.00 107 GLU A N 1
ATOM 841 C CA . GLU A 1 107 ? -6.342 -7.068 12.828 1.00 91.00 107 GLU A CA 1
ATOM 842 C C . GLU A 1 107 ? -6.923 -5.767 12.220 1.00 91.00 107 GLU A C 1
ATOM 844 O O . GLU A 1 107 ? -7.889 -5.192 12.715 1.00 91.00 107 GLU A O 1
ATOM 849 N N . TYR A 1 108 ? -6.346 -5.273 11.130 1.00 94.31 108 TYR A N 1
ATOM 850 C CA . TYR A 1 108 ? -6.782 -4.006 10.529 1.00 94.31 108 TYR A CA 1
ATOM 851 C C . TYR A 1 108 ? -8.214 -4.025 9.969 1.00 94.31 108 TYR A C 1
ATOM 853 O O . TYR A 1 108 ? -8.665 -5.006 9.378 1.00 94.31 108 TYR A O 1
ATOM 861 N N . ASP A 1 109 ? -8.892 -2.881 10.071 1.00 93.94 109 ASP A N 1
ATOM 862 C CA . ASP A 1 109 ? -10.249 -2.664 9.560 1.00 93.94 109 ASP A CA 1
ATOM 863 C C . ASP A 1 109 ? -10.264 -2.267 8.079 1.00 93.94 109 ASP A C 1
ATOM 865 O O . ASP A 1 109 ? -11.209 -2.591 7.354 1.00 93.94 109 ASP A O 1
ATOM 869 N N . VAL A 1 110 ? -9.244 -1.517 7.642 1.0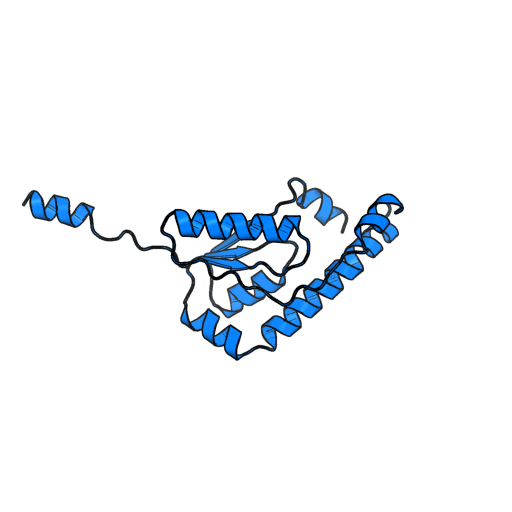0 94.44 110 VAL A N 1
ATOM 870 C CA . VAL A 1 110 ? -9.125 -0.954 6.290 1.00 94.44 110 VAL A CA 1
ATOM 871 C C . VAL A 1 110 ? -7.675 -1.032 5.817 1.00 94.44 110 VAL A C 1
ATOM 873 O O . VAL A 1 110 ? -6.752 -0.682 6.551 1.00 94.44 110 VAL A O 1
ATOM 876 N N . GLY A 1 111 ? -7.481 -1.455 4.570 1.00 94.50 111 GLY A N 1
ATOM 877 C CA . GLY A 1 111 ? -6.199 -1.408 3.872 1.00 94.50 111 GLY A CA 1
ATOM 878 C C . GLY A 1 111 ? -6.196 -0.289 2.837 1.00 94.50 111 GLY A C 1
ATOM 879 O O . GLY A 1 111 ? -7.125 -0.184 2.040 1.00 94.50 111 GLY A O 1
ATOM 880 N N . ILE A 1 112 ? -5.154 0.536 2.823 1.00 94.44 112 ILE A N 1
ATOM 881 C CA . ILE A 1 112 ? -4.930 1.561 1.801 1.00 94.44 112 ILE A CA 1
ATOM 882 C C . ILE A 1 112 ? -3.656 1.214 1.046 1.00 94.44 112 ILE A C 1
ATOM 884 O O . ILE A 1 112 ? -2.609 0.984 1.653 1.00 94.44 112 ILE A O 1
ATOM 888 N N . ALA A 1 113 ? -3.735 1.182 -0.278 1.00 91.69 113 ALA A N 1
ATOM 889 C CA . ALA A 1 113 ? -2.587 0.895 -1.120 1.00 91.69 113 ALA A CA 1
ATOM 890 C C . ALA A 1 113 ? -2.573 1.711 -2.405 1.00 91.69 113 ALA A C 1
ATOM 892 O O . ALA A 1 113 ? -3.597 2.194 -2.882 1.00 91.69 113 ALA A O 1
ATOM 893 N N . GLU A 1 114 ? -1.391 1.797 -2.995 1.00 88.06 114 GLU A N 1
ATOM 894 C CA . GLU A 1 114 ? -1.194 2.348 -4.326 1.00 88.06 114 GLU A CA 1
ATOM 895 C C . GLU A 1 114 ? -1.392 1.267 -5.400 1.00 88.06 114 GLU A C 1
ATOM 897 O O . GLU A 1 114 ? -0.808 0.182 -5.293 1.00 88.06 114 GLU A O 1
ATOM 902 N N . PRO A 1 115 ? -2.146 1.549 -6.480 1.00 84.94 115 PRO A N 1
ATOM 903 C CA . PRO A 1 115 ? -2.451 0.554 -7.507 1.00 84.94 115 PRO A CA 1
ATOM 904 C C . PRO A 1 115 ? -1.233 0.096 -8.329 1.00 84.94 115 PRO A C 1
ATOM 906 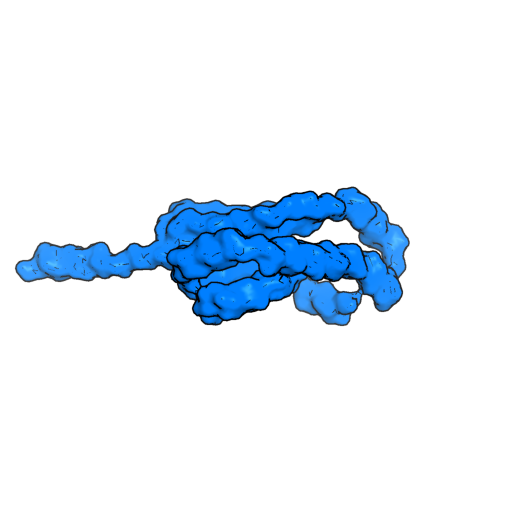O O . PRO A 1 115 ? -1.252 -1.003 -8.878 1.00 84.94 115 PRO A O 1
ATOM 909 N N . LEU A 1 116 ? -0.131 0.860 -8.357 1.00 79.25 116 LEU A N 1
ATOM 910 C CA . LEU A 1 116 ? 1.138 0.407 -8.954 1.00 79.25 116 LEU A CA 1
ATOM 911 C C . LEU A 1 116 ? 1.769 -0.782 -8.212 1.00 79.25 116 LEU A C 1
ATOM 913 O O . LEU A 1 116 ? 2.631 -1.473 -8.756 1.00 79.25 116 LEU A O 1
ATOM 917 N N . MET A 1 117 ? 1.359 -1.018 -6.965 1.00 78.00 117 MET A N 1
ATOM 918 C CA . MET A 1 117 ? 2.018 -1.937 -6.043 1.00 78.00 117 MET A CA 1
ATOM 919 C C . MET A 1 117 ? 1.021 -3.020 -5.623 1.00 78.00 117 MET A C 1
ATOM 921 O O . MET A 1 117 ? 0.528 -3.070 -4.495 1.00 78.00 117 MET A O 1
ATOM 925 N N . THR A 1 118 ? 0.699 -3.897 -6.577 1.00 81.44 118 THR A N 1
ATOM 926 C CA . THR A 1 118 ? -0.380 -4.898 -6.481 1.00 81.44 118 THR A CA 1
ATOM 927 C C . THR A 1 118 ? -0.156 -5.988 -5.423 1.00 81.44 118 THR A C 1
ATOM 929 O O . THR A 1 118 ? -1.119 -6.645 -5.025 1.00 81.44 118 THR A O 1
ATOM 932 N N . CYS A 1 119 ? 1.067 -6.151 -4.896 1.00 87.88 119 CYS A N 1
ATOM 933 C CA . CYS A 1 119 ? 1.379 -6.984 -3.716 1.00 87.88 119 CYS A CA 1
ATOM 934 C C . CYS A 1 119 ? 0.425 -6.735 -2.555 1.00 87.88 119 CYS A C 1
ATOM 936 O O . CYS A 1 119 ? 0.035 -7.670 -1.856 1.00 87.88 119 CYS A O 1
ATOM 938 N N . SER A 1 120 ? 0.107 -5.461 -2.337 1.00 89.62 120 SER A N 1
ATOM 939 C CA . SER A 1 120 ? -0.767 -4.989 -1.270 1.00 89.62 120 SER A CA 1
ATOM 940 C C . SER A 1 120 ? -2.103 -5.720 -1.240 1.00 89.62 120 SER A C 1
ATOM 942 O O . SER A 1 120 ? -2.548 -6.137 -0.180 1.00 89.62 120 SER A O 1
ATOM 944 N N . LEU A 1 121 ? -2.708 -5.964 -2.404 1.00 91.69 121 LEU A N 1
ATOM 945 C CA . LEU A 1 121 ? -3.996 -6.644 -2.512 1.00 91.69 121 LEU A CA 1
ATOM 946 C C . LEU A 1 121 ? -3.909 -8.097 -2.041 1.00 91.69 121 LEU A C 1
ATOM 948 O O . LEU A 1 121 ? -4.802 -8.593 -1.350 1.00 91.69 121 LEU A O 1
ATOM 952 N N . VAL A 1 122 ? -2.811 -8.777 -2.382 1.00 92.06 122 VAL A N 1
ATOM 953 C CA . VAL A 1 122 ? -2.545 -10.142 -1.912 1.00 92.06 122 VAL A CA 1
ATOM 954 C C . VAL A 1 122 ? -2.330 -10.141 -0.401 1.00 92.06 122 VAL A C 1
ATOM 956 O O . VAL A 1 122 ? -2.881 -10.994 0.293 1.00 92.06 122 VAL A O 1
ATOM 959 N N . LEU A 1 123 ? -1.575 -9.168 0.116 1.00 93.06 123 LEU A N 1
ATOM 960 C CA . LEU A 1 123 ? -1.339 -9.010 1.548 1.00 93.06 123 LEU A CA 1
ATOM 961 C C . LEU A 1 123 ? -2.648 -8.777 2.302 1.00 93.06 123 LEU A C 1
ATOM 963 O O . LEU A 1 123 ? -2.921 -9.480 3.266 1.00 93.06 123 LEU A O 1
ATOM 967 N N . PHE A 1 124 ? -3.484 -7.844 1.853 1.00 95.00 124 PHE A N 1
ATOM 968 C CA . PHE A 1 124 ? -4.758 -7.530 2.500 1.00 95.00 124 PHE A CA 1
ATOM 969 C C . PHE A 1 124 ? -5.667 -8.753 2.559 1.00 95.00 124 PHE A C 1
ATOM 971 O O . PHE A 1 124 ? -6.222 -9.061 3.612 1.00 95.00 124 PHE A O 1
ATOM 978 N N . ARG A 1 125 ? -5.718 -9.540 1.478 1.00 94.56 125 ARG A N 1
ATOM 979 C CA . ARG A 1 125 ? -6.434 -10.820 1.474 1.00 94.56 125 ARG A CA 1
ATOM 980 C C . ARG A 1 125 ? -5.833 -11.828 2.458 1.00 94.56 125 ARG A C 1
ATOM 982 O O . ARG A 1 125 ? -6.581 -12.537 3.126 1.00 94.56 125 ARG A O 1
ATOM 989 N N . HIS A 1 126 ? -4.506 -11.887 2.572 1.00 93.75 126 HIS A N 1
ATOM 990 C CA . HIS A 1 126 ? -3.806 -12.750 3.528 1.00 93.75 126 HIS A CA 1
ATOM 991 C C . HIS A 1 126 ? -4.054 -12.344 4.993 1.00 93.75 126 HIS A C 1
ATOM 993 O O . HIS A 1 126 ? -4.144 -13.207 5.867 1.00 93.75 126 HIS A O 1
ATOM 999 N N . LEU A 1 127 ? -4.216 -11.044 5.250 1.00 94.94 127 LEU A N 1
ATOM 1000 C CA . LEU A 1 127 ? -4.543 -10.462 6.555 1.00 94.94 127 LEU A CA 1
ATOM 1001 C C . LEU A 1 127 ? -6.054 -10.434 6.851 1.00 94.94 127 LEU A C 1
ATOM 1003 O O . LEU A 1 127 ? -6.445 -10.005 7.930 1.00 94.94 127 LEU A O 1
ATOM 1007 N N . LYS A 1 128 ? -6.898 -10.915 5.924 1.00 95.69 128 LYS A N 1
ATOM 1008 C CA . LYS A 1 128 ? -8.373 -10.885 6.008 1.00 95.69 128 LYS A CA 1
ATOM 1009 C C . LYS A 1 128 ? -8.967 -9.473 6.116 1.00 95.69 128 LYS A C 1
ATOM 1011 O O . LYS A 1 128 ? -10.032 -9.287 6.693 1.00 95.69 128 LYS A O 1
ATOM 1016 N N . ILE A 1 129 ? -8.302 -8.492 5.515 1.00 96.31 129 ILE A N 1
ATOM 1017 C CA . ILE A 1 129 ? -8.812 -7.127 5.393 1.00 96.31 129 ILE A CA 1
ATOM 1018 C C . ILE A 1 129 ? -9.769 -7.084 4.198 1.00 96.31 129 ILE A C 1
ATOM 1020 O O . ILE A 1 129 ? -9.355 -7.264 3.052 1.00 96.31 129 ILE A O 1
ATOM 1024 N N . GLU A 1 130 ? -11.055 -6.855 4.460 1.00 95.31 130 GLU A N 1
ATOM 1025 C CA . GLU A 1 130 ? -12.090 -6.834 3.415 1.00 95.31 130 GLU A CA 1
ATOM 1026 C C . GLU A 1 130 ? -12.251 -5.456 2.763 1.00 95.31 130 GLU A C 1
ATOM 1028 O O . GLU A 1 130 ? -12.561 -5.356 1.575 1.00 95.31 130 GLU A O 1
ATOM 1033 N N . LYS A 1 131 ? -12.036 -4.383 3.531 1.00 96.31 131 LYS A N 1
ATOM 1034 C CA . LYS A 1 131 ? -12.207 -3.004 3.065 1.00 96.31 131 LYS A CA 1
ATOM 1035 C C . LYS A 1 131 ? -10.878 -2.495 2.528 1.00 96.31 131 LYS A C 1
ATOM 1037 O O . LYS A 1 131 ? -9.931 -2.305 3.288 1.00 96.31 131 LYS A O 1
ATOM 1042 N N . VAL A 1 132 ? -10.815 -2.269 1.221 1.00 94.75 132 VAL A N 1
ATOM 1043 C CA . VAL A 1 132 ? -9.594 -1.835 0.538 1.00 94.75 132 VAL A CA 1
ATOM 1044 C C . VAL A 1 132 ? -9.845 -0.536 -0.217 1.00 94.75 132 VAL A C 1
ATOM 1046 O O . VAL A 1 132 ? -10.815 -0.426 -0.964 1.00 94.75 132 VAL A O 1
ATOM 1049 N N . ILE A 1 133 ? -8.950 0.433 -0.037 1.00 94.31 133 ILE A N 1
ATOM 1050 C CA . ILE A 1 133 ? -8.921 1.700 -0.766 1.00 94.31 133 ILE A CA 1
ATOM 1051 C C . ILE A 1 133 ? -7.667 1.718 -1.634 1.00 94.31 133 ILE A C 1
ATOM 1053 O O . ILE A 1 133 ? -6.554 1.516 -1.146 1.00 94.31 133 ILE A O 1
ATOM 1057 N N . LEU A 1 134 ? -7.852 1.992 -2.922 1.00 91.44 134 LEU A N 1
ATOM 1058 C CA . LEU A 1 134 ? -6.754 2.280 -3.832 1.00 91.44 134 LEU A CA 1
ATOM 1059 C C . LEU A 1 134 ? -6.610 3.792 -3.970 1.00 91.44 134 LEU A C 1
ATOM 1061 O O . LEU A 1 134 ? -7.545 4.469 -4.392 1.00 91.44 134 LEU A O 1
ATOM 1065 N N . ALA A 1 135 ? -5.447 4.314 -3.599 1.00 91.06 135 ALA A N 1
ATOM 1066 C CA . ALA A 1 135 ? -5.126 5.731 -3.671 1.00 91.06 135 ALA A CA 1
ATOM 1067 C C . ALA A 1 135 ? -3.877 5.914 -4.532 1.00 91.06 135 ALA A C 1
ATOM 1069 O O . ALA A 1 135 ? -2.893 5.206 -4.344 1.00 9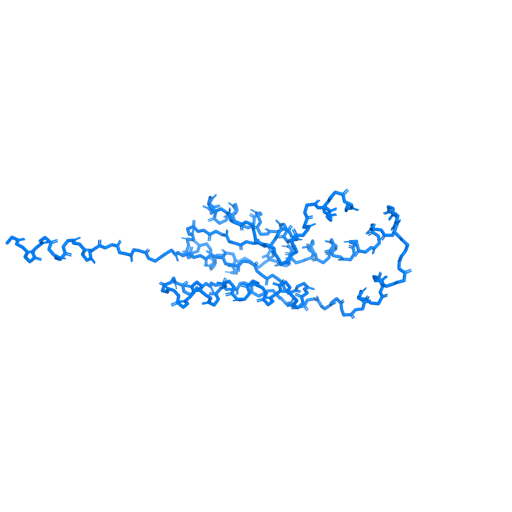1.06 135 ALA A O 1
ATOM 1070 N N . SER A 1 136 ? -3.899 6.856 -5.474 1.00 86.88 136 SER A N 1
ATOM 1071 C CA . SER A 1 136 ? -2.733 7.133 -6.314 1.00 86.88 136 SER A CA 1
ATOM 1072 C C . SER A 1 136 ? -2.422 8.616 -6.385 1.00 86.88 136 SER A C 1
ATOM 1074 O O . SER A 1 136 ? -3.320 9.456 -6.441 1.00 86.88 136 SER A O 1
ATOM 1076 N N . SER A 1 137 ? -1.125 8.916 -6.451 1.00 86.44 137 SER A N 1
ATOM 1077 C CA . SER A 1 137 ? -0.619 10.256 -6.759 1.00 86.44 137 SER A CA 1
ATOM 1078 C C . SER A 1 137 ? -0.711 10.606 -8.254 1.00 86.44 137 SER A C 1
ATOM 1080 O O . SER A 1 137 ? -0.470 11.752 -8.635 1.00 86.44 137 SER A O 1
ATOM 1082 N N . CYS A 1 138 ? -1.071 9.644 -9.112 1.00 81.56 138 CYS A N 1
ATOM 1083 C CA . CYS A 1 138 ? -1.220 9.833 -10.551 1.00 81.56 138 CYS A CA 1
ATOM 1084 C C . CYS A 1 138 ? -2.685 10.136 -10.924 1.00 81.56 138 CYS A C 1
ATOM 1086 O O . CYS A 1 138 ? -3.489 9.208 -11.005 1.00 81.56 138 CYS A O 1
ATOM 1088 N N . PRO A 1 139 ? -3.054 11.392 -11.242 1.00 76.44 139 PRO A N 1
ATOM 1089 C CA . PRO A 1 139 ? -4.445 11.743 -11.556 1.00 76.44 139 PRO A CA 1
ATOM 1090 C C . PRO A 1 139 ? -4.974 11.091 -12.845 1.00 76.44 139 PRO A C 1
ATOM 1092 O O . PRO A 1 139 ? -6.179 10.946 -13.001 1.00 76.44 139 PRO A O 1
ATOM 1095 N N . ASN A 1 140 ? -4.088 10.675 -13.756 1.00 74.50 140 ASN A N 1
ATOM 1096 C CA . ASN A 1 140 ? -4.437 10.011 -15.017 1.00 74.50 140 ASN A CA 1
ATOM 1097 C C . ASN A 1 140 ? -4.079 8.516 -15.006 1.00 74.50 140 ASN A C 1
ATOM 1099 O O . ASN A 1 140 ? -3.718 7.972 -16.049 1.00 74.50 140 ASN A O 1
ATOM 1103 N N . TYR A 1 141 ? -4.109 7.867 -13.837 1.00 76.75 141 TYR A N 1
ATOM 1104 C CA . TYR A 1 141 ? -3.673 6.476 -13.688 1.00 76.75 141 TYR A CA 1
ATOM 1105 C C . TYR A 1 141 ? -4.361 5.523 -14.680 1.00 76.75 141 TYR A C 1
ATOM 1107 O O . TYR A 1 141 ? -3.680 4.717 -15.307 1.00 76.75 141 TYR A O 1
ATOM 1115 N N . ASP A 1 142 ? -5.665 5.689 -14.914 1.00 72.25 142 ASP A N 1
ATOM 1116 C CA . ASP A 1 142 ? -6.439 4.865 -15.855 1.00 72.25 142 ASP A CA 1
ATOM 1117 C C . ASP A 1 142 ? -5.899 4.942 -17.293 1.00 72.25 142 ASP A C 1
ATOM 1119 O O . ASP A 1 142 ? -5.754 3.926 -17.975 1.00 72.25 142 ASP A O 1
ATOM 1123 N N . SER A 1 143 ? -5.530 6.145 -17.743 1.00 69.81 143 SER A N 1
ATOM 1124 C CA . SER A 1 143 ? -4.935 6.366 -19.065 1.00 69.81 143 SER A CA 1
ATOM 1125 C C . SER A 1 143 ? -3.552 5.731 -19.180 1.00 69.81 143 SER A C 1
ATOM 1127 O O . SER A 1 143 ? -3.179 5.251 -20.248 1.00 69.81 143 SER A O 1
ATOM 1129 N N . VAL A 1 144 ? -2.787 5.728 -18.084 1.00 68.12 144 VAL A N 1
ATOM 1130 C CA . VAL A 1 144 ? -1.477 5.075 -18.040 1.00 68.12 144 VAL A CA 1
ATOM 1131 C C . VAL A 1 144 ? -1.652 3.556 -18.058 1.00 68.12 144 VAL A C 1
ATOM 1133 O O . VAL A 1 144 ? -0.981 2.899 -18.841 1.00 68.12 144 VAL A O 1
ATOM 1136 N N . MET A 1 145 ? -2.585 2.999 -17.278 1.00 68.31 145 MET A N 1
ATOM 1137 C CA . MET A 1 145 ? -2.879 1.560 -17.252 1.00 68.31 145 MET A CA 1
ATOM 1138 C C . MET A 1 145 ? -3.288 1.009 -18.618 1.00 68.31 145 MET A C 1
ATOM 1140 O O . MET A 1 145 ? -2.876 -0.087 -18.967 1.00 68.31 145 MET A O 1
ATOM 1144 N N . ALA A 1 146 ? -4.061 1.760 -19.406 1.00 65.00 146 ALA A N 1
ATOM 1145 C CA . ALA A 1 146 ? -4.429 1.351 -20.763 1.00 65.00 146 ALA A CA 1
ATOM 1146 C C . ALA A 1 146 ? -3.236 1.313 -21.741 1.00 65.00 146 ALA A C 1
ATOM 1148 O O . ALA A 1 146 ? -3.335 0.712 -22.811 1.00 65.00 146 ALA A O 1
ATOM 1149 N N . ALA A 1 147 ? -2.134 1.984 -21.396 1.00 56.25 147 ALA A N 1
ATOM 1150 C CA . ALA A 1 147 ? -0.911 2.059 -22.187 1.00 56.25 147 ALA A CA 1
ATOM 1151 C C . ALA A 1 147 ? 0.226 1.157 -21.661 1.00 56.25 147 ALA A C 1
ATOM 1153 O O . ALA A 1 147 ? 1.251 1.049 -22.342 1.00 56.25 147 ALA A O 1
ATOM 1154 N N . MET A 1 148 ? 0.062 0.554 -20.473 1.00 57.59 148 MET A N 1
ATOM 1155 C CA . MET A 1 148 ? 0.951 -0.475 -19.908 1.00 57.59 148 MET A CA 1
ATOM 1156 C C . MET A 1 148 ? 0.612 -1.855 -20.470 1.00 57.59 148 MET A C 1
ATOM 1158 O O . MET A 1 148 ? 1.573 -2.604 -20.750 1.00 57.59 148 MET A O 1
#

InterPro domains:
  IPR002213 UDP-glucuronosyl/UDP-glucosyltransferase [PF00201] (81-141)
  IPR050271 UDP-glycosyltransferase [PTHR48043] (20-144)

pLDDT: mean 79.94, std 11.97, range [54.47, 96.31]

Sequence (148 aa):
MIIVLLLSLFIFTDSFRILVYSPAFAGSHTNFMARIADTLTESGHNKSEEMKLDPITVDNITATYWHITVNSKGGHSLFEPVHKLTVQSCRSLFSNSELLETLRAHEYDVGIAEPLMTCSLVLFRHLKIEKVILASSCPNYDSVMAAM

Secondary structure (DSSP, 8-state):
-HHHHHHHTTS--PPP-EEEE--SS-HHHHHHHHHHHHHHHHTT----EEE-PPP---TTSHHHHHH--SSHHHHHHHHHHHHHHHHHHHHHHHH-HHHHHHHHHT--SEEEE-TT-THHHHHHHHTT--EEEE--S-TTHHHHHTT-

Organism: Caenorhabditis briggsae (NCBI:txid6238)